Protein AF-A0A7S4E991-F1 (afdb_monomer)

Foldseek 3Di:
DEDEVCNQPPPDDAQAEGEQADPYAYEHDEAEDDEHAEYEYCHHYEYDAPYAYDYEYFEYEFQEEYEAADLVGARAHHHHYHNDFDPQDFPADPVRDGQDTSYYDYDNYDYYHGHDDPPDPPNPD

Mean predicted aligned error: 6.7 Å

pLDDT: mean 83.48, std 12.79, range [48.12, 97.69]

Solvent-accessible surface area (backbone atoms only — not comparable to full-atom values): 6959 Å² total; per-residue (Å²): 90,86,42,48,50,62,80,72,52,67,89,60,62,88,55,37,72,43,69,43,51,69,77,32,38,34,42,41,70,54,70,38,81,49,68,35,44,25,37,38,28,45,10,34,41,35,46,40,62,81,21,46,35,40,43,37,22,20,31,37,41,28,42,20,34,44,35,31,37,36,98,94,51,49,23,77,48,53,77,45,77,44,64,37,88,50,90,85,59,55,57,54,51,97,87,65,52,70,70,46,69,47,26,83,46,74,57,92,37,48,78,41,82,28,63,73,68,89,91,51,89,76,67,83,127

Secondary structure (DSSP, 8-state):
-EEEHHHHHTTPPTT-EEEE-TT-EEEE-S-EEEE-SEEEESSEEEEPTTS-EEEEESEEEESSEEEE--SSS-B-S-EEEEE---SS---B-TT--B--SSEEEESS-EEEE-B--TT-TTS--

Sequence (125 aa):
PLVSWEDFTAPLPPGAEVEIPCGTRVEVRTDLKAKIGGLRVRGELAFMDGADVELETPHIYVCGLFAAGTVKKPYESSLVITLSAGDDAAALDEDGIDYGTEAFAVFGGLIFLRGTACSDPRVYT

Structure (mmCIF, N/CA/C/O backbone):
data_AF-A0A7S4E991-F1
#
_entry.id   AF-A0A7S4E991-F1
#
loop_
_atom_site.group_PDB
_atom_site.id
_atom_site.type_symbol
_atom_site.label_atom_id
_atom_site.label_alt_id
_atom_site.label_comp_id
_atom_site.label_asym_id
_atom_site.label_entity_id
_atom_site.label_seq_id
_atom_site.pdbx_PDB_ins_code
_atom_site.Cartn_x
_atom_site.Cartn_y
_atom_site.Cartn_z
_atom_site.occupancy
_atom_site.B_iso_or_equiv
_atom_site.auth_seq_id
_atom_site.auth_comp_id
_atom_site.auth_asym_id
_atom_site.auth_atom_id
_atom_site.pdbx_PDB_model_num
ATOM 1 N N . PRO A 1 1 ? 12.735 -0.585 12.992 1.00 54.06 1 PRO A N 1
ATOM 2 C CA . PRO A 1 1 ? 12.278 0.685 13.615 1.00 54.06 1 PRO A CA 1
ATOM 3 C C . PRO A 1 1 ? 10.858 0.979 13.129 1.00 54.06 1 PRO A C 1
ATOM 5 O O . PRO A 1 1 ? 10.562 0.627 11.990 1.00 54.06 1 PRO A O 1
ATOM 8 N N . LEU A 1 2 ? 9.992 1.539 13.979 1.00 59.06 2 LEU A N 1
ATOM 9 C CA . LEU A 1 2 ? 8.653 1.956 13.559 1.00 59.06 2 LEU A CA 1
ATOM 10 C C . LEU A 1 2 ? 8.757 3.338 12.912 1.00 59.06 2 LEU A C 1
ATOM 12 O O . LEU A 1 2 ? 9.295 4.250 13.537 1.00 59.06 2 LEU A O 1
ATOM 16 N N . VAL A 1 3 ? 8.285 3.467 11.676 1.00 73.81 3 VAL A N 1
ATOM 17 C CA . VAL A 1 3 ? 8.380 4.695 10.875 1.00 73.81 3 VAL A CA 1
ATOM 18 C C . VAL A 1 3 ? 6.986 5.012 10.330 1.00 73.81 3 VAL A C 1
ATOM 20 O O . VAL A 1 3 ? 6.255 4.086 9.973 1.00 73.81 3 VAL A O 1
ATOM 23 N N . SER A 1 4 ? 6.564 6.279 10.318 1.00 76.75 4 SER A N 1
ATOM 24 C CA . SER A 1 4 ? 5.285 6.620 9.682 1.00 76.75 4 SER A CA 1
ATOM 25 C C . SER A 1 4 ? 5.429 6.599 8.161 1.00 76.75 4 SER A C 1
ATOM 27 O O . SER A 1 4 ? 6.529 6.719 7.624 1.00 76.75 4 SER A O 1
ATOM 29 N N . TRP A 1 5 ? 4.314 6.452 7.451 1.00 76.69 5 TRP A N 1
ATOM 30 C CA . TRP A 1 5 ? 4.317 6.562 5.993 1.00 76.69 5 TRP A CA 1
ATOM 31 C C . TRP A 1 5 ? 4.883 7.908 5.512 1.00 76.69 5 TRP A C 1
ATOM 33 O O . TRP A 1 5 ? 5.682 7.940 4.584 1.00 76.69 5 TRP A O 1
ATOM 43 N N . GLU A 1 6 ? 4.544 9.010 6.181 1.00 77.81 6 GLU A N 1
ATOM 44 C CA . GLU A 1 6 ? 4.984 10.360 5.804 1.00 77.81 6 GLU A CA 1
ATOM 45 C C . GLU A 1 6 ? 6.496 10.552 5.966 1.00 77.81 6 GLU A C 1
ATOM 47 O O . GLU A 1 6 ? 7.136 11.128 5.085 1.00 77.81 6 GLU A O 1
ATOM 52 N N . ASP A 1 7 ? 7.082 9.988 7.028 1.00 73.50 7 ASP A N 1
ATOM 53 C CA . ASP A 1 7 ? 8.541 9.948 7.224 1.00 73.50 7 ASP A CA 1
ATOM 54 C C . ASP A 1 7 ? 9.248 9.168 6.104 1.00 73.50 7 ASP A C 1
ATOM 56 O O . ASP A 1 7 ? 10.446 9.336 5.872 1.00 73.50 7 ASP A O 1
ATOM 60 N N . PHE A 1 8 ? 8.504 8.287 5.433 1.00 69.62 8 PHE A N 1
ATOM 61 C CA . PHE A 1 8 ? 8.994 7.412 4.384 1.00 69.62 8 PHE A CA 1
ATOM 62 C C . PHE A 1 8 ? 8.786 7.981 2.971 1.00 69.62 8 PHE A C 1
ATOM 64 O O . PHE A 1 8 ? 9.534 7.641 2.055 1.00 69.62 8 PHE A O 1
ATOM 71 N N . THR A 1 9 ? 7.798 8.862 2.781 1.00 67.50 9 THR A N 1
ATOM 72 C CA . THR A 1 9 ? 7.398 9.355 1.453 1.00 67.50 9 THR A CA 1
ATOM 73 C C . THR A 1 9 ? 7.590 10.853 1.223 1.00 67.50 9 THR A C 1
ATOM 75 O O . THR A 1 9 ? 7.288 11.334 0.129 1.00 67.50 9 THR A 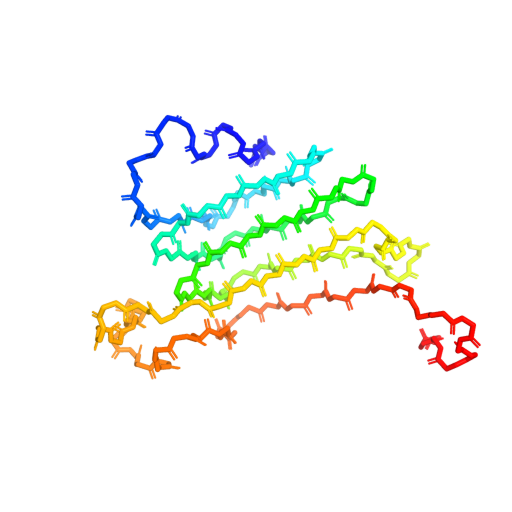O 1
ATOM 78 N N . ALA A 1 10 ? 8.069 11.621 2.205 1.00 69.75 10 ALA A N 1
ATOM 79 C CA . ALA A 1 10 ? 8.186 13.073 2.080 1.00 69.75 10 ALA A CA 1
ATOM 80 C C . ALA A 1 10 ? 9.646 13.580 2.003 1.00 69.75 10 ALA A C 1
ATOM 82 O O . ALA A 1 10 ? 10.437 13.294 2.902 1.00 69.75 10 ALA A O 1
ATOM 83 N N . PRO A 1 11 ? 10.000 14.422 1.007 1.00 66.69 11 PRO A N 1
ATOM 84 C CA . PRO A 1 11 ? 9.303 14.675 -0.253 1.00 66.69 11 PRO A CA 1
ATOM 85 C C . PRO A 1 11 ? 9.810 13.721 -1.343 1.00 66.69 11 PRO A C 1
ATOM 87 O O . PRO A 1 11 ? 10.942 13.847 -1.812 1.00 66.69 11 PRO A O 1
ATOM 90 N N . LEU A 1 12 ? 8.967 12.789 -1.786 1.00 65.75 12 LE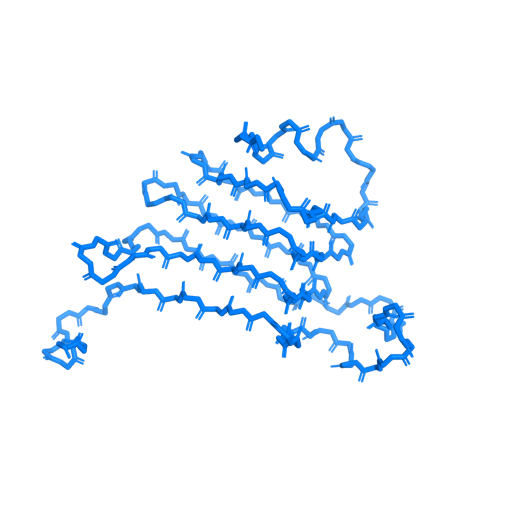U A N 1
ATOM 91 C CA . LEU A 1 12 ? 9.229 12.030 -3.003 1.00 65.75 12 LEU A CA 1
ATOM 92 C C . LEU A 1 12 ? 8.737 12.801 -4.240 1.00 65.75 12 LEU A C 1
ATOM 94 O O . LEU A 1 12 ? 7.689 13.452 -4.188 1.00 65.75 12 LEU A O 1
ATOM 98 N N . PRO A 1 13 ? 9.475 12.757 -5.363 1.00 72.31 13 PRO A N 1
ATOM 99 C CA . PRO A 1 13 ? 9.002 13.326 -6.617 1.00 72.31 13 PRO A CA 1
ATOM 100 C C . PRO A 1 13 ? 7.752 12.582 -7.128 1.00 72.31 13 PRO A C 1
ATOM 102 O O . PRO A 1 13 ? 7.544 11.413 -6.792 1.00 72.31 13 PRO A O 1
ATOM 105 N N . PRO A 1 14 ? 6.917 13.224 -7.966 1.00 69.62 14 PRO A N 1
ATOM 106 C CA . PRO A 1 14 ? 5.805 12.545 -8.625 1.00 69.62 14 PRO A CA 1
ATOM 107 C C . PRO A 1 14 ? 6.283 11.295 -9.372 1.00 69.62 14 PRO A C 1
ATOM 109 O O . PRO A 1 14 ? 7.272 11.356 -10.100 1.00 69.62 14 PRO A O 1
ATOM 112 N N . GLY A 1 15 ? 5.582 10.174 -9.193 1.00 71.56 15 GLY A N 1
ATOM 113 C CA . GLY A 1 15 ? 5.950 8.908 -9.832 1.00 71.56 15 GLY A CA 1
ATOM 114 C C . GLY A 1 15 ? 7.178 8.224 -9.224 1.00 71.56 15 GLY A C 1
ATOM 115 O O . GLY A 1 15 ? 7.739 7.336 -9.853 1.00 71.56 15 GLY A O 1
ATOM 116 N N . ALA A 1 16 ? 7.617 8.613 -8.024 1.00 80.94 16 ALA A N 1
ATOM 117 C CA . ALA A 1 16 ? 8.687 7.900 -7.336 1.00 80.94 16 ALA A CA 1
ATOM 118 C C . ALA A 1 16 ? 8.287 6.463 -6.981 1.00 80.94 16 ALA A C 1
ATOM 120 O O . ALA A 1 16 ? 7.171 6.212 -6.520 1.00 80.94 16 ALA A O 1
ATOM 121 N N . GLU A 1 17 ? 9.243 5.553 -7.130 1.00 85.38 17 GLU A N 1
ATOM 122 C CA . GLU A 1 17 ? 9.213 4.227 -6.521 1.00 85.38 17 GLU A CA 1
ATOM 123 C C . GLU A 1 17 ? 9.350 4.350 -5.001 1.00 85.38 17 GLU A C 1
ATOM 125 O O . GLU A 1 17 ? 10.265 5.012 -4.500 1.00 85.38 17 GLU A O 1
ATOM 130 N N . VAL A 1 18 ? 8.460 3.696 -4.261 1.00 89.12 18 VAL A N 1
ATOM 131 C CA . VAL A 1 18 ? 8.527 3.594 -2.801 1.00 89.12 18 VAL A CA 1
ATOM 132 C C . VAL A 1 18 ? 8.964 2.184 -2.443 1.00 89.12 18 VAL A C 1
ATOM 134 O O . VAL A 1 18 ? 8.295 1.224 -2.806 1.00 89.12 18 VAL A O 1
ATOM 137 N N . GLU A 1 19 ? 10.051 2.025 -1.691 1.00 90.69 19 GLU A N 1
ATOM 138 C CA . GLU A 1 19 ? 10.471 0.713 -1.187 1.00 90.69 19 GLU A CA 1
ATOM 139 C C . GLU A 1 19 ? 10.495 0.695 0.333 1.00 90.69 19 GLU A C 1
ATOM 141 O O . GLU A 1 19 ? 11.335 1.354 0.912 1.00 90.69 19 GLU A O 1
ATOM 146 N N . ILE A 1 20 ? 9.689 -0.131 0.992 1.00 93.19 20 ILE A N 1
ATOM 147 C CA . ILE A 1 20 ? 9.805 -0.388 2.430 1.00 93.19 20 ILE A CA 1
ATOM 148 C C . ILE A 1 20 ? 10.883 -1.461 2.645 1.00 93.19 20 ILE A C 1
ATOM 150 O O . ILE A 1 20 ? 10.644 -2.621 2.289 1.00 93.19 20 ILE A O 1
ATOM 154 N N . PRO A 1 21 ? 12.049 -1.132 3.232 1.00 92.94 21 PRO A N 1
ATOM 155 C CA . PRO A 1 21 ? 13.180 -2.051 3.301 1.00 92.94 21 PRO A CA 1
ATOM 156 C C . PRO A 1 21 ? 13.006 -3.113 4.394 1.00 92.94 21 PRO A C 1
ATOM 158 O O . PRO A 1 21 ? 12.261 -2.931 5.362 1.00 92.94 21 PRO A O 1
ATOM 161 N N . CYS A 1 22 ? 13.755 -4.213 4.281 1.00 93.31 22 CYS A N 1
ATOM 162 C CA . CYS A 1 22 ? 13.804 -5.266 5.299 1.00 93.31 22 CYS A CA 1
ATOM 163 C C . CYS A 1 22 ? 14.129 -4.703 6.696 1.00 93.31 22 CYS A C 1
ATOM 165 O O . CYS A 1 22 ? 14.985 -3.833 6.850 1.00 93.31 22 CYS A O 1
ATOM 167 N N . GLY A 1 23 ? 13.469 -5.226 7.735 1.00 93.62 23 GLY A N 1
ATOM 168 C CA . GLY A 1 23 ? 13.666 -4.789 9.128 1.00 93.62 23 GLY A CA 1
ATOM 169 C C . GLY A 1 23 ? 12.972 -3.468 9.499 1.00 93.62 23 GLY A C 1
ATOM 170 O O . GLY A 1 23 ? 13.043 -3.035 10.658 1.00 93.62 23 GLY A O 1
ATOM 171 N N . THR A 1 24 ? 12.272 -2.842 8.550 1.00 93.88 24 THR A N 1
ATOM 172 C CA . THR A 1 24 ? 11.460 -1.643 8.775 1.00 93.88 24 THR A CA 1
ATOM 173 C C . THR A 1 24 ? 9.981 -1.991 8.762 1.00 93.88 24 THR A C 1
ATOM 175 O O . THR A 1 24 ? 9.515 -2.749 7.913 1.00 93.88 24 THR A O 1
ATOM 178 N N . ARG A 1 25 ? 9.245 -1.412 9.713 1.00 94.31 25 ARG A N 1
ATOM 179 C CA . ARG A 1 25 ? 7.790 -1.493 9.786 1.00 94.31 25 ARG A CA 1
ATOM 180 C C . ARG A 1 25 ? 7.219 -0.097 9.605 1.00 94.31 25 ARG A C 1
ATOM 182 O O . ARG A 1 25 ? 7.524 0.793 10.401 1.00 94.31 25 ARG A O 1
ATOM 189 N N . VAL A 1 26 ? 6.398 0.056 8.576 1.00 93.44 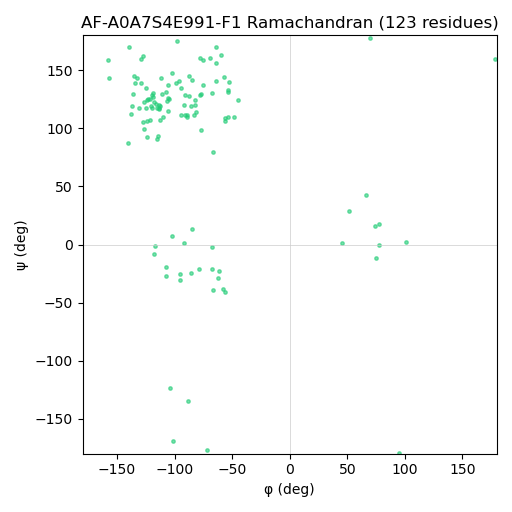26 VAL A N 1
ATOM 190 C CA . VAL A 1 26 ? 5.673 1.280 8.256 1.00 93.44 26 VAL A CA 1
ATOM 191 C C . VAL A 1 26 ? 4.203 1.086 8.579 1.00 93.44 26 VAL A C 1
ATOM 193 O O . VAL A 1 26 ? 3.593 0.088 8.191 1.00 93.44 26 VAL A O 1
ATOM 196 N N . GLU A 1 27 ? 3.636 2.049 9.297 1.00 92.50 27 GLU A N 1
ATOM 197 C CA . GLU A 1 27 ? 2.214 2.059 9.622 1.00 92.50 27 GLU A CA 1
ATOM 198 C C . GLU A 1 27 ? 1.539 3.297 9.039 1.00 92.50 27 GLU A C 1
ATOM 200 O O . GLU A 1 27 ? 1.955 4.429 9.296 1.00 92.50 27 GLU A O 1
ATOM 205 N N . VAL A 1 28 ? 0.467 3.071 8.281 1.00 92.44 28 VAL A N 1
ATOM 206 C CA . VAL A 1 28 ? -0.434 4.125 7.809 1.00 92.44 28 VAL A CA 1
ATOM 207 C C . VAL A 1 28 ? -1.511 4.294 8.872 1.00 92.44 28 VAL A C 1
ATOM 209 O O . VAL A 1 28 ? -2.291 3.376 9.112 1.00 92.44 28 VAL A O 1
ATOM 212 N N . ARG A 1 29 ? -1.482 5.425 9.582 1.00 90.62 29 ARG A N 1
ATOM 213 C CA . ARG A 1 29 ? -2.324 5.706 10.764 1.00 90.62 29 ARG A CA 1
ATOM 214 C C . ARG A 1 29 ? -3.272 6.888 10.578 1.00 90.62 29 ARG A C 1
ATOM 216 O O . ARG A 1 29 ? -4.091 7.141 11.455 1.00 90.62 29 ARG A O 1
ATOM 223 N N . THR A 1 30 ? -3.115 7.615 9.485 1.00 90.19 30 THR A N 1
ATOM 224 C CA . THR A 1 30 ? -3.856 8.820 9.116 1.00 90.19 30 THR A CA 1
ATOM 225 C C . THR A 1 30 ? -4.382 8.652 7.702 1.00 90.19 30 THR A C 1
ATOM 227 O O . THR A 1 30 ? -3.874 7.811 6.953 1.00 90.19 30 THR A O 1
ATOM 230 N N . ASP A 1 31 ? -5.401 9.437 7.355 1.00 91.25 31 ASP A N 1
ATOM 231 C CA . ASP A 1 31 ? -5.958 9.435 6.008 1.00 91.25 31 ASP A CA 1
ATOM 232 C C . ASP A 1 31 ? -4.850 9.668 4.980 1.00 91.25 31 ASP A C 1
ATOM 234 O O . ASP A 1 31 ? -4.034 10.586 5.108 1.00 91.25 31 ASP A O 1
ATOM 238 N N . LEU A 1 32 ? -4.819 8.822 3.956 1.00 90.25 32 LEU A N 1
ATOM 239 C CA . LEU A 1 32 ? -3.767 8.819 2.954 1.00 90.25 32 LEU A CA 1
ATOM 240 C C . LEU A 1 32 ? -4.392 8.908 1.572 1.00 90.25 32 LEU A C 1
ATOM 242 O O . LEU A 1 32 ? -5.147 8.031 1.174 1.00 90.25 32 LEU A O 1
ATOM 246 N N . LYS A 1 33 ? -4.002 9.924 0.805 1.00 91.25 33 LYS A N 1
ATOM 247 C CA . LYS A 1 33 ? -4.255 9.989 -0.633 1.00 91.25 33 LYS A CA 1
ATOM 248 C C . LYS A 1 33 ? -2.933 10.164 -1.358 1.00 91.25 33 LYS A C 1
ATOM 250 O O . LYS A 1 33 ? -2.339 11.240 -1.304 1.00 91.25 33 LYS A O 1
ATOM 255 N N . ALA A 1 34 ? -2.458 9.108 -2.008 1.00 88.44 34 ALA A N 1
ATOM 256 C CA . ALA A 1 34 ? -1.140 9.091 -2.628 1.00 88.44 34 ALA A CA 1
ATOM 257 C C . ALA A 1 34 ? -1.170 8.495 -4.034 1.00 88.44 34 ALA A C 1
ATOM 259 O O . ALA A 1 34 ? -1.891 7.537 -4.306 1.00 88.44 34 ALA A O 1
ATOM 260 N N . LYS A 1 35 ? -0.327 9.055 -4.907 1.00 88.88 35 LYS A N 1
ATOM 261 C CA . LYS A 1 35 ? -0.010 8.511 -6.226 1.00 88.88 35 LYS A CA 1
ATOM 262 C C . LYS A 1 35 ? 1.501 8.342 -6.350 1.00 88.88 35 LYS A C 1
ATOM 264 O O . LYS A 1 35 ? 2.229 9.332 -6.271 1.00 88.88 35 LYS A O 1
ATOM 269 N N . ILE A 1 36 ? 1.955 7.107 -6.530 1.00 88.50 36 ILE A N 1
ATOM 270 C CA . ILE A 1 36 ? 3.378 6.730 -6.591 1.00 88.50 36 ILE A CA 1
ATOM 271 C C . ILE A 1 36 ? 3.663 5.914 -7.859 1.00 88.50 36 ILE A C 1
ATOM 273 O O . ILE A 1 36 ? 2.732 5.445 -8.507 1.00 88.50 36 ILE A O 1
ATOM 277 N N . GLY A 1 37 ? 4.933 5.811 -8.258 1.00 86.31 37 GLY A N 1
ATOM 278 C CA . GLY A 1 37 ? 5.347 5.091 -9.477 1.00 86.31 37 GLY A CA 1
ATOM 279 C C . GLY A 1 37 ? 5.402 3.572 -9.315 1.00 86.31 37 GLY A C 1
ATOM 280 O O . GLY A 1 37 ? 5.262 2.842 -10.293 1.00 86.31 37 GLY A O 1
ATOM 281 N N . GLY A 1 38 ? 5.515 3.119 -8.071 1.00 88.12 38 GLY A N 1
ATOM 282 C CA . GLY A 1 38 ? 5.550 1.717 -7.694 1.00 88.12 38 GLY A CA 1
ATOM 283 C C . GLY A 1 38 ? 5.719 1.573 -6.189 1.00 88.12 38 GLY A C 1
ATOM 284 O O . GLY A 1 38 ? 6.141 2.511 -5.502 1.00 88.12 38 GLY A O 1
ATOM 285 N N . LEU A 1 39 ? 5.352 0.408 -5.657 1.00 91.31 39 LEU A N 1
ATOM 286 C CA . LEU A 1 39 ? 5.519 0.084 -4.243 1.00 91.31 39 LEU A CA 1
ATOM 287 C C . LEU A 1 39 ? 6.188 -1.278 -4.071 1.00 91.31 39 LEU A C 1
ATOM 289 O O . LEU A 1 39 ? 5.615 -2.313 -4.390 1.00 91.31 39 LEU A O 1
ATOM 293 N N . ARG A 1 40 ? 7.372 -1.305 -3.472 1.00 91.81 40 ARG A N 1
ATOM 294 C CA . ARG A 1 40 ? 8.043 -2.531 -3.036 1.00 91.81 40 ARG A CA 1
ATOM 295 C C . ARG A 1 40 ? 7.944 -2.653 -1.525 1.00 91.81 40 ARG A C 1
ATOM 297 O O . ARG A 1 40 ? 8.353 -1.764 -0.790 1.00 91.81 40 ARG A O 1
ATOM 304 N N . VAL A 1 41 ? 7.430 -3.770 -1.035 1.00 94.56 41 VAL A N 1
ATOM 305 C CA . VAL A 1 41 ? 7.296 -4.057 0.394 1.00 94.56 41 VAL A CA 1
ATOM 306 C C . VAL A 1 41 ? 8.204 -5.229 0.731 1.00 94.56 41 VAL A C 1
ATOM 308 O O . VAL A 1 41 ? 7.808 -6.382 0.581 1.00 94.56 41 VAL A O 1
ATOM 311 N N . ARG A 1 42 ? 9.436 -4.941 1.164 1.00 93.38 42 ARG A N 1
ATOM 312 C CA . ARG A 1 42 ? 10.404 -5.939 1.660 1.00 93.38 42 ARG A CA 1
ATOM 313 C C . ARG A 1 42 ? 10.367 -6.072 3.188 1.00 93.38 42 ARG A C 1
ATOM 315 O O . ARG A 1 42 ? 10.650 -7.135 3.729 1.00 93.38 42 ARG A O 1
ATOM 322 N N . GLY A 1 43 ? 10.034 -4.985 3.882 1.00 95.31 43 GLY A N 1
ATOM 323 C CA . GLY A 1 43 ? 9.744 -4.958 5.316 1.00 95.31 43 GLY A CA 1
ATOM 324 C C . GLY A 1 43 ? 8.271 -5.237 5.612 1.00 95.31 43 GLY A C 1
ATOM 325 O O . GLY A 1 43 ? 7.668 -6.138 5.038 1.00 95.31 43 GLY A O 1
ATOM 326 N N . GLU A 1 44 ? 7.672 -4.451 6.500 1.00 96.50 44 GLU A N 1
ATOM 327 C CA . GLU A 1 44 ? 6.251 -4.556 6.841 1.00 96.50 44 GLU A CA 1
ATOM 328 C C . GLU A 1 44 ? 5.524 -3.248 6.517 1.00 96.50 44 GLU A C 1
ATOM 330 O O . GLU A 1 44 ? 5.938 -2.184 6.973 1.00 96.50 44 GLU A O 1
ATOM 335 N N . LEU A 1 45 ? 4.418 -3.334 5.781 1.00 96.31 45 LEU A N 1
ATOM 336 C CA . LEU A 1 45 ? 3.449 -2.260 5.590 1.00 96.31 45 LEU A CA 1
ATOM 337 C C . LEU A 1 45 ? 2.131 -2.663 6.239 1.00 96.31 45 LEU A C 1
ATOM 339 O O . LEU A 1 45 ? 1.530 -3.665 5.847 1.00 96.31 45 LEU A O 1
ATOM 343 N N . ALA A 1 46 ? 1.675 -1.880 7.211 1.00 95.19 46 ALA A N 1
ATOM 344 C CA . ALA A 1 46 ? 0.393 -2.102 7.860 1.00 95.19 46 ALA A CA 1
ATOM 345 C C . ALA A 1 46 ? -0.505 -0.863 7.771 1.00 95.19 46 ALA A C 1
ATOM 347 O O . ALA A 1 46 ? -0.147 0.220 8.234 1.00 95.19 46 ALA A O 1
ATOM 348 N N . PHE A 1 47 ? -1.701 -1.045 7.221 1.00 94.62 47 PHE A N 1
ATOM 349 C CA . PHE A 1 47 ? -2.773 -0.058 7.260 1.00 94.62 47 PHE A CA 1
ATOM 350 C C . PHE A 1 47 ? -3.546 -0.231 8.565 1.00 94.62 47 PHE A C 1
ATOM 352 O O . PHE A 1 47 ? -4.092 -1.304 8.855 1.00 94.62 47 PHE A O 1
ATOM 359 N N . MET A 1 48 ? -3.550 0.821 9.379 1.00 91.75 48 MET A N 1
ATOM 360 C CA . MET A 1 48 ? -4.226 0.840 10.665 1.00 91.75 48 MET A CA 1
ATOM 361 C C . MET A 1 48 ? -5.650 1.347 10.478 1.00 91.75 48 MET A C 1
ATOM 363 O O . MET A 1 48 ? -5.875 2.400 9.896 1.00 91.75 48 MET A O 1
ATOM 367 N N . ASP A 1 49 ? -6.600 0.578 10.994 1.00 91.44 49 ASP A N 1
ATOM 368 C CA . ASP A 1 49 ? -8.0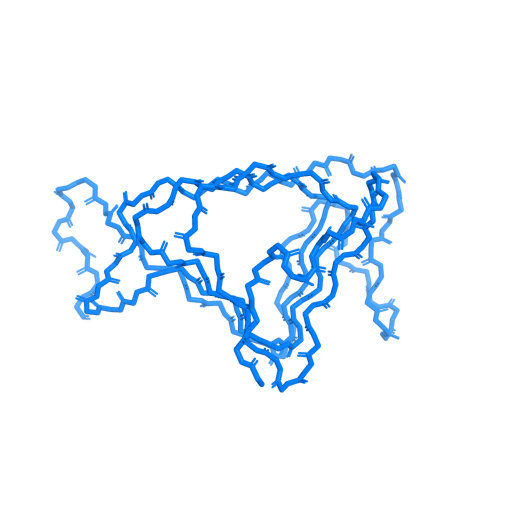15 0.930 10.977 1.00 91.44 49 ASP A CA 1
ATOM 369 C C . ASP A 1 49 ? -8.284 2.285 11.664 1.00 91.44 49 ASP A C 1
ATOM 371 O O . ASP A 1 49 ? -7.636 2.608 12.670 1.00 91.44 49 ASP A O 1
ATOM 375 N N . GLY A 1 50 ? -9.249 3.046 11.139 1.00 90.19 50 GLY A N 1
ATOM 376 C CA . GLY A 1 50 ? -9.545 4.428 11.531 1.00 90.19 50 GLY A CA 1
ATOM 377 C C . GLY A 1 50 ? -9.003 5.499 10.576 1.00 90.19 50 GLY A C 1
ATOM 378 O O . GLY A 1 50 ? -9.178 6.680 10.865 1.00 90.19 50 GLY A O 1
ATOM 379 N N . ALA A 1 51 ? -8.366 5.098 9.474 1.00 87.44 51 ALA A N 1
ATOM 380 C CA . ALA A 1 51 ? -7.875 5.976 8.416 1.00 87.44 51 ALA A CA 1
ATOM 381 C C . ALA A 1 51 ? -8.441 5.552 7.056 1.00 87.44 51 ALA A C 1
ATOM 383 O O . ALA A 1 51 ? -8.415 4.367 6.716 1.00 87.44 51 ALA A O 1
ATOM 384 N N . ASP A 1 52 ? -8.910 6.508 6.262 1.00 92.81 52 ASP A N 1
ATOM 385 C CA . ASP A 1 52 ? -9.312 6.245 4.882 1.00 92.81 52 ASP A CA 1
ATOM 386 C C . ASP A 1 52 ? -8.107 6.377 3.945 1.00 92.81 52 ASP A C 1
ATOM 388 O O . ASP A 1 52 ? -7.373 7.367 3.957 1.00 92.81 52 ASP A O 1
ATOM 392 N N . VAL A 1 53 ? -7.883 5.348 3.131 1.00 94.81 53 VAL A N 1
ATOM 393 C CA . VAL A 1 53 ? -6.690 5.226 2.295 1.00 94.81 53 VAL A CA 1
ATOM 394 C C . VAL A 1 53 ? -7.077 5.070 0.832 1.00 94.81 53 VAL A C 1
ATOM 396 O O . VAL A 1 53 ? -7.788 4.141 0.456 1.00 94.81 53 VAL A O 1
ATOM 399 N N . GLU A 1 54 ? -6.534 5.949 0.000 1.00 95.38 54 GLU A N 1
ATOM 400 C CA . GLU A 1 54 ? -6.556 5.902 -1.456 1.00 95.38 54 GLU A CA 1
ATOM 401 C C . GLU A 1 54 ? -5.109 5.887 -1.970 1.00 95.38 54 GLU A C 1
ATOM 403 O O . GLU A 1 54 ? -4.402 6.900 -1.932 1.00 95.38 54 GLU A O 1
ATOM 408 N N . LEU A 1 55 ? -4.659 4.731 -2.457 1.00 92.94 55 LEU A N 1
ATOM 409 C CA . LEU A 1 55 ? -3.331 4.551 -3.036 1.00 92.94 55 LEU A CA 1
ATOM 410 C C . LEU A 1 55 ? -3.449 4.212 -4.522 1.00 92.94 55 LEU A C 1
ATOM 412 O O . LEU A 1 55 ? -3.979 3.165 -4.883 1.00 92.94 55 LEU A O 1
ATOM 416 N N . GLU A 1 56 ? -2.914 5.074 -5.380 1.00 92.50 56 GLU A N 1
ATOM 417 C CA . GLU A 1 56 ? -2.783 4.823 -6.814 1.00 92.50 56 GLU A CA 1
ATOM 418 C C . GLU A 1 56 ? -1.322 4.516 -7.159 1.00 92.50 56 GLU A C 1
ATOM 420 O O . GLU A 1 56 ? -0.416 5.288 -6.834 1.00 92.50 56 GLU A O 1
ATOM 425 N N . THR A 1 57 ? -1.080 3.385 -7.814 1.00 90.50 57 THR A N 1
ATOM 426 C CA . THR A 1 57 ? 0.269 2.959 -8.200 1.00 90.50 57 THR A CA 1
ATOM 427 C C . THR A 1 57 ? 0.213 1.987 -9.374 1.00 90.50 57 THR A C 1
ATOM 429 O O . THR A 1 57 ? -0.682 1.150 -9.402 1.00 90.50 57 THR A O 1
ATOM 432 N N . PRO A 1 58 ? 1.159 2.020 -10.321 1.00 89.25 58 PRO A N 1
ATOM 433 C CA . PRO A 1 58 ? 1.234 1.027 -11.385 1.00 89.25 58 PRO A CA 1
ATOM 434 C C . PRO A 1 58 ? 1.469 -0.404 -10.915 1.00 89.25 58 PRO A C 1
ATOM 436 O O . PRO A 1 58 ? 1.073 -1.347 -11.591 1.00 89.25 58 PRO A O 1
ATOM 439 N N . HIS A 1 59 ? 2.139 -0.591 -9.782 1.00 89.44 59 HIS A N 1
ATOM 440 C CA . HIS A 1 59 ? 2.401 -1.925 -9.259 1.00 89.44 59 HIS A CA 1
ATOM 441 C C . HIS A 1 59 ? 2.674 -1.919 -7.755 1.00 89.44 59 HIS A C 1
ATOM 443 O O . HIS A 1 59 ? 3.071 -0.902 -7.173 1.00 89.44 59 HIS A O 1
ATOM 449 N N . ILE A 1 60 ? 2.480 -3.083 -7.132 1.00 92.62 60 ILE A N 1
ATOM 450 C CA . ILE A 1 60 ? 2.942 -3.379 -5.778 1.00 92.62 60 ILE A CA 1
ATOM 451 C C . ILE A 1 60 ? 3.560 -4.775 -5.746 1.00 92.62 60 IL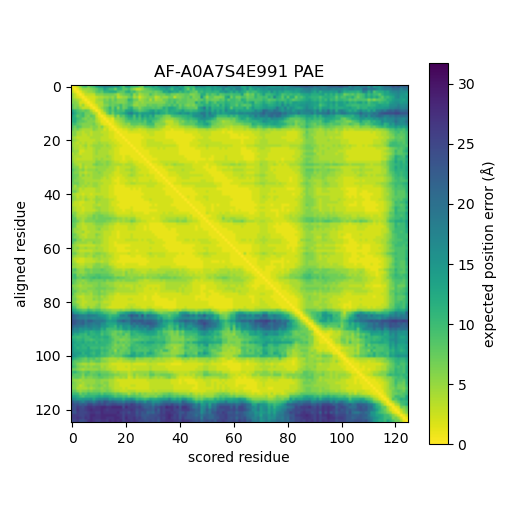E A C 1
ATOM 453 O O . ILE A 1 60 ? 2.927 -5.756 -6.143 1.00 92.62 60 ILE A O 1
ATOM 457 N N . TYR A 1 61 ? 4.764 -4.863 -5.190 1.00 91.69 61 TYR A N 1
ATOM 458 C CA . TYR A 1 61 ? 5.492 -6.108 -4.990 1.00 91.69 61 TYR A CA 1
ATOM 459 C C . TYR A 1 61 ? 5.751 -6.374 -3.525 1.00 91.69 61 TYR A C 1
ATOM 461 O O . TYR A 1 61 ? 6.371 -5.571 -2.831 1.00 91.69 61 TYR A O 1
ATOM 469 N N . VAL A 1 62 ? 5.284 -7.525 -3.054 1.00 94.38 62 VAL A N 1
ATOM 470 C CA . VAL A 1 62 ? 5.348 -7.910 -1.648 1.00 94.38 62 VAL A CA 1
ATOM 471 C C . VAL A 1 62 ? 6.294 -9.095 -1.480 1.00 94.38 62 VAL A C 1
ATOM 473 O O . VAL A 1 62 ? 5.963 -10.229 -1.824 1.00 94.38 62 VAL A O 1
ATOM 476 N N . CYS A 1 63 ? 7.459 -8.814 -0.903 1.00 93.44 63 CYS A N 1
ATOM 477 C CA . CYS A 1 63 ? 8.446 -9.799 -0.450 1.00 93.44 63 CYS A CA 1
ATOM 478 C C . CYS A 1 63 ? 8.488 -9.908 1.089 1.00 93.44 63 CYS A C 1
ATOM 480 O O . CYS A 1 63 ? 8.910 -10.918 1.643 1.00 93.44 63 CYS A O 1
ATOM 482 N N . GLY A 1 64 ? 7.976 -8.896 1.792 1.00 96.00 64 GLY A N 1
ATOM 483 C CA . GLY A 1 64 ? 7.774 -8.886 3.237 1.00 96.00 64 GLY A CA 1
ATOM 484 C C . GLY A 1 64 ? 6.306 -9.082 3.618 1.00 96.00 64 GLY A C 1
ATOM 485 O O . GLY A 1 64 ? 5.689 -10.072 3.238 1.00 96.00 64 GLY A O 1
ATOM 486 N N . LEU A 1 65 ? 5.733 -8.147 4.377 1.00 97.00 65 LEU A N 1
ATOM 487 C CA . LEU A 1 65 ? 4.354 -8.208 4.868 1.00 97.00 65 LEU A CA 1
ATOM 488 C C . LEU A 1 65 ? 3.538 -7.005 4.392 1.00 97.00 65 LEU A C 1
ATOM 490 O O . LEU A 1 65 ? 3.884 -5.870 4.701 1.00 97.00 65 LEU A O 1
ATOM 494 N N . PHE A 1 66 ? 2.408 -7.261 3.738 1.00 97.69 66 PHE A N 1
ATOM 495 C CA . PHE A 1 66 ? 1.385 -6.258 3.438 1.00 97.69 66 PHE A CA 1
ATOM 496 C C . PHE A 1 66 ? 0.111 -6.589 4.220 1.00 97.69 66 PHE A C 1
ATOM 498 O O . PHE A 1 66 ? -0.483 -7.652 4.021 1.00 97.69 66 PHE A O 1
ATOM 505 N N . ALA A 1 67 ? -0.314 -5.712 5.128 1.00 97.00 67 ALA A N 1
ATOM 506 C CA . ALA A 1 67 ? -1.406 -6.007 6.049 1.00 97.00 67 ALA A CA 1
ATOM 507 C C . ALA A 1 67 ? -2.427 -4.870 6.172 1.00 97.00 67 ALA A C 1
ATOM 509 O O . ALA A 1 67 ? -2.064 -3.709 6.316 1.00 97.00 67 ALA A O 1
ATOM 510 N N . ALA A 1 68 ? -3.707 -5.227 6.212 1.00 95.69 68 ALA A N 1
ATOM 511 C CA . ALA A 1 68 ? -4.809 -4.359 6.603 1.00 95.69 68 ALA A CA 1
ATOM 512 C C . ALA A 1 68 ? -5.753 -5.148 7.516 1.00 95.69 68 ALA A C 1
ATOM 514 O O . ALA A 1 68 ? -6.300 -6.186 7.127 1.00 95.69 68 ALA A O 1
ATOM 515 N N . GLY A 1 69 ? -5.920 -4.665 8.747 1.00 89.00 69 GLY A N 1
ATOM 516 C CA . GLY A 1 69 ? -6.706 -5.350 9.771 1.00 89.00 69 GLY A CA 1
ATOM 517 C C . GLY A 1 69 ? -6.068 -6.645 10.293 1.00 89.00 69 GLY A C 1
ATOM 518 O O . GLY A 1 69 ? -4.998 -7.091 9.880 1.00 89.00 69 GLY A O 1
ATOM 519 N N . THR A 1 70 ? -6.739 -7.263 11.259 1.00 86.38 70 THR A N 1
ATOM 520 C CA . THR A 1 70 ? -6.359 -8.536 11.887 1.00 86.38 70 THR A CA 1
ATOM 521 C C . THR A 1 70 ? -7.599 -9.398 12.120 1.00 86.38 70 THR A C 1
ATOM 523 O O . THR A 1 70 ? -8.722 -8.914 12.034 1.00 86.38 70 THR A O 1
ATOM 526 N N . VAL A 1 71 ? -7.415 -10.668 12.494 1.00 83.31 71 VAL A N 1
ATOM 527 C CA . VAL A 1 71 ? -8.535 -11.563 12.855 1.00 83.31 71 VAL A CA 1
ATOM 528 C C . VAL A 1 71 ? -9.368 -11.008 14.020 1.00 83.31 71 VAL A C 1
ATOM 530 O O . VAL A 1 71 ? -10.585 -11.129 14.014 1.00 83.31 71 VAL A O 1
ATOM 533 N N . LYS A 1 72 ? -8.727 -10.390 15.024 1.00 85.75 72 LYS A N 1
ATOM 534 C CA . LYS A 1 72 ? -9.419 -9.858 16.216 1.00 85.75 72 LYS A CA 1
ATOM 535 C C . LYS A 1 72 ? -9.964 -8.444 16.026 1.00 85.75 72 LYS A C 1
ATOM 537 O O . LYS A 1 72 ? -10.864 -8.042 16.753 1.00 85.75 72 LYS A O 1
ATOM 542 N N . LYS A 1 73 ? -9.370 -7.686 15.109 1.00 87.62 73 LYS A N 1
ATOM 543 C CA . LYS A 1 73 ? -9.739 -6.310 14.789 1.00 87.62 73 LYS A CA 1
ATOM 544 C C . LYS A 1 73 ? -9.631 -6.132 13.275 1.00 87.62 73 LYS A C 1
ATOM 546 O O . LYS A 1 73 ? -8.534 -5.806 12.806 1.00 87.62 73 LYS A O 1
ATOM 551 N N . PRO A 1 74 ? -10.696 -6.445 12.522 1.00 89.62 74 PRO A N 1
ATOM 552 C CA . PRO A 1 74 ? -10.739 -6.203 11.087 1.00 89.62 74 PRO A CA 1
ATOM 553 C C . PRO A 1 74 ? -10.566 -4.712 10.759 1.00 89.62 74 PRO A C 1
ATOM 555 O O . PRO A 1 74 ? -10.703 -3.859 11.631 1.00 89.62 74 PRO A O 1
ATOM 558 N N . TYR A 1 75 ? -10.239 -4.420 9.506 1.00 91.31 75 TYR A N 1
ATOM 559 C CA . TYR A 1 75 ? -10.221 -3.076 8.942 1.00 91.31 75 TYR A CA 1
ATOM 560 C C . TYR A 1 75 ? -11.646 -2.691 8.528 1.00 91.31 75 TYR A C 1
ATOM 562 O O . TYR A 1 75 ? -12.260 -3.395 7.723 1.00 91.31 75 TYR A O 1
ATOM 570 N N . GLU A 1 76 ? -12.181 -1.624 9.111 1.00 91.50 76 GLU A N 1
ATOM 571 C CA . GLU 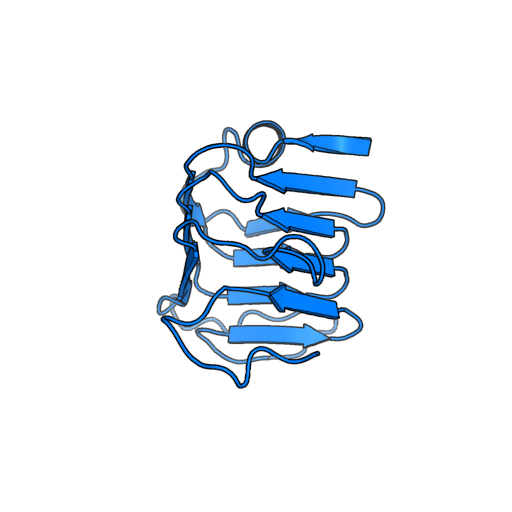A 1 76 ? -13.542 -1.128 8.882 1.00 91.50 76 GLU A CA 1
ATOM 572 C C . GLU A 1 76 ? -13.557 0.165 8.056 1.00 91.50 76 GLU A C 1
ATOM 574 O O . GLU A 1 76 ? -14.529 0.417 7.344 1.00 91.50 76 GLU A O 1
ATOM 579 N N . SER A 1 77 ? -12.482 0.958 8.116 1.00 92.81 77 SER A N 1
ATOM 580 C CA . SER A 1 77 ? -12.272 2.119 7.240 1.00 92.81 77 SER A CA 1
ATOM 581 C C . SER A 1 77 ? -12.132 1.738 5.758 1.00 92.81 77 SER A C 1
ATOM 583 O O . SER A 1 77 ? -11.993 0.567 5.393 1.00 92.81 77 SER A O 1
ATOM 585 N N . SER A 1 78 ? -12.140 2.736 4.872 1.00 93.19 78 SER A N 1
ATOM 586 C CA . SER A 1 78 ? -11.942 2.520 3.439 1.00 93.19 78 SER A CA 1
ATOM 587 C C . SER A 1 78 ? -10.461 2.301 3.110 1.00 93.19 78 SER A C 1
ATOM 589 O O . SER A 1 78 ? -9.608 3.100 3.488 1.00 93.19 78 SER A O 1
ATOM 591 N N . LEU A 1 79 ? -10.141 1.229 2.381 1.00 94.81 79 LEU A N 1
ATOM 592 C CA . LEU A 1 79 ? -8.825 1.004 1.775 1.00 94.81 79 LEU A CA 1
ATOM 593 C C . LEU A 1 79 ? -9.018 0.706 0.291 1.00 94.81 79 LEU A C 1
ATOM 595 O O . LEU A 1 79 ? -9.449 -0.384 -0.089 1.00 94.81 79 LEU A O 1
ATOM 599 N N . VAL A 1 80 ? -8.689 1.686 -0.543 1.00 95.94 80 VAL A N 1
ATOM 600 C CA . VAL A 1 80 ? -8.776 1.608 -1.998 1.00 95.94 80 VAL A CA 1
ATOM 601 C C . VAL A 1 80 ? -7.369 1.632 -2.571 1.00 95.94 80 VAL A C 1
ATOM 603 O O . VAL A 1 80 ? -6.624 2.597 -2.404 1.00 95.94 80 VAL A O 1
ATOM 606 N N . ILE A 1 81 ? -7.019 0.555 -3.267 1.00 95.00 81 ILE A N 1
ATOM 607 C CA . ILE A 1 81 ? -5.770 0.439 -4.012 1.00 95.00 81 ILE A CA 1
ATOM 608 C C . ILE A 1 81 ? -6.139 0.369 -5.486 1.00 95.00 81 ILE A C 1
ATOM 610 O O . ILE A 1 81 ? -6.807 -0.571 -5.917 1.00 95.00 81 ILE A O 1
ATOM 614 N N . THR A 1 82 ? -5.701 1.363 -6.246 1.00 94.44 82 THR A N 1
ATOM 615 C CA . THR A 1 82 ? -5.918 1.437 -7.688 1.00 94.44 82 THR A CA 1
ATOM 616 C C . THR A 1 82 ? -4.610 1.124 -8.391 1.00 94.44 82 THR A C 1
ATOM 618 O O . THR A 1 82 ? -3.648 1.887 -8.284 1.00 94.44 82 THR A O 1
ATOM 621 N N . LEU A 1 83 ? -4.592 0.013 -9.126 1.00 91.94 83 LEU A N 1
ATOM 622 C CA . LEU A 1 83 ? -3.510 -0.293 -10.052 1.00 91.94 83 LEU A CA 1
ATOM 623 C C . LEU A 1 83 ? -3.768 0.480 -11.343 1.00 91.94 83 LEU A C 1
ATOM 625 O O . LEU A 1 83 ? -4.795 0.266 -11.985 1.00 91.94 83 LEU A O 1
ATOM 629 N N . SER A 1 84 ? -2.907 1.443 -11.663 1.00 86.44 84 SER A N 1
ATOM 630 C CA . SER A 1 84 ? -3.057 2.282 -12.855 1.00 86.44 84 SER A CA 1
ATOM 631 C C . SER A 1 84 ? -2.117 1.838 -13.967 1.00 86.44 84 SER A C 1
ATOM 633 O O . SER A 1 84 ? -1.010 1.384 -13.699 1.00 86.44 84 SER A O 1
ATOM 635 N N . ALA A 1 85 ? -2.539 1.996 -15.222 1.00 73.31 85 ALA A N 1
ATOM 636 C CA . ALA A 1 85 ? -1.671 1.761 -16.370 1.00 73.31 85 ALA A CA 1
ATOM 637 C C . ALA A 1 85 ? -0.388 2.584 -16.211 1.00 73.31 85 ALA A C 1
ATOM 639 O O . ALA A 1 85 ? -0.420 3.817 -16.266 1.00 73.31 85 ALA A O 1
ATOM 640 N N . GLY A 1 86 ? 0.730 1.902 -15.964 1.00 64.06 86 GLY A N 1
ATOM 641 C CA . GLY A 1 86 ? 2.049 2.503 -16.106 1.00 64.06 86 GLY A CA 1
ATOM 642 C C . GLY A 1 86 ? 2.341 2.759 -17.584 1.00 64.06 86 GLY A C 1
ATOM 643 O O . GLY A 1 86 ? 1.718 2.148 -18.452 1.00 64.06 86 GLY A O 1
ATOM 644 N N . ASP A 1 87 ? 3.300 3.637 -17.875 1.00 61.50 87 ASP A N 1
ATOM 645 C CA . ASP A 1 87 ? 3.811 3.841 -19.234 1.00 61.50 87 ASP A CA 1
ATOM 646 C C . ASP A 1 87 ? 4.556 2.571 -19.706 1.00 61.50 87 ASP A C 1
ATOM 648 O O . ASP A 1 87 ? 5.775 2.519 -19.606 1.00 61.50 87 ASP A O 1
ATOM 652 N N . ASP A 1 88 ? 3.823 1.535 -20.142 1.00 53.78 88 ASP A N 1
ATOM 653 C CA . ASP A 1 88 ? 4.213 0.297 -20.862 1.00 53.78 88 ASP A CA 1
ATOM 654 C C . ASP A 1 88 ? 5.451 -0.505 -20.387 1.00 53.78 88 ASP A C 1
ATOM 656 O O . ASP A 1 88 ? 5.785 -1.543 -20.963 1.00 53.78 88 ASP A O 1
ATOM 660 N N . ALA A 1 89 ? 6.138 -0.089 -19.328 1.00 57.53 89 ALA A N 1
ATOM 661 C CA . ALA A 1 89 ? 7.279 -0.785 -18.769 1.00 57.53 89 ALA A CA 1
ATOM 662 C C . ALA A 1 89 ? 6.785 -1.782 -17.720 1.00 57.53 89 ALA A C 1
ATOM 664 O O . ALA A 1 89 ? 6.311 -1.399 -16.650 1.00 57.53 89 ALA A O 1
ATOM 665 N N . ALA A 1 90 ? 6.918 -3.070 -18.035 1.00 59.50 90 ALA A N 1
ATOM 666 C CA . ALA A 1 90 ? 6.866 -4.140 -17.051 1.00 59.50 90 ALA A CA 1
ATOM 667 C C . ALA A 1 90 ? 7.704 -3.760 -15.824 1.00 59.50 90 ALA A C 1
ATOM 669 O O . ALA A 1 90 ? 8.893 -3.439 -15.945 1.00 59.50 90 ALA A O 1
ATOM 670 N N . ALA A 1 91 ? 7.096 -3.783 -14.642 1.00 63.78 91 ALA A N 1
ATOM 671 C CA . ALA A 1 91 ? 7.834 -3.529 -13.422 1.00 63.78 91 ALA A CA 1
ATOM 672 C C . ALA A 1 91 ? 8.625 -4.797 -13.078 1.00 63.78 91 ALA A C 1
ATOM 674 O O . ALA A 1 91 ? 8.085 -5.766 -12.560 1.00 63.78 91 ALA A O 1
ATOM 675 N N . LEU A 1 92 ? 9.906 -4.821 -13.429 1.00 70.38 92 LEU A N 1
ATOM 676 C CA . LEU A 1 92 ? 10.774 -5.960 -13.143 1.00 70.38 92 LEU A CA 1
ATOM 677 C C . LEU A 1 92 ? 11.151 -5.969 -11.660 1.00 70.38 92 LEU A C 1
ATOM 679 O O . LEU A 1 92 ? 11.491 -4.917 -11.109 1.00 70.38 92 LEU A O 1
ATOM 683 N N . ASP A 1 93 ? 11.145 -7.129 -11.002 1.00 70.88 93 ASP A N 1
ATOM 684 C CA . ASP A 1 93 ? 11.807 -7.243 -9.698 1.00 70.88 93 ASP A CA 1
ATOM 685 C C . ASP A 1 93 ? 13.342 -7.226 -9.825 1.00 70.88 93 ASP A C 1
ATOM 687 O O . ASP A 1 93 ? 13.912 -6.989 -10.890 1.00 70.88 93 ASP A O 1
ATOM 691 N N . GLU A 1 94 ? 14.032 -7.399 -8.699 1.00 68.19 94 GLU A N 1
ATOM 692 C CA . GLU A 1 94 ? 15.499 -7.410 -8.655 1.00 68.19 94 GLU A CA 1
ATOM 693 C C . GLU A 1 94 ? 16.145 -8.607 -9.367 1.00 68.19 94 GLU A C 1
ATOM 695 O O . GLU A 1 94 ? 17.297 -8.503 -9.788 1.00 68.19 94 GLU A O 1
ATOM 700 N N . ASP A 1 95 ? 15.396 -9.696 -9.555 1.00 74.38 95 ASP A N 1
ATOM 701 C CA . ASP A 1 95 ? 15.820 -10.894 -10.279 1.00 74.38 95 ASP A CA 1
ATOM 702 C C . ASP A 1 95 ? 15.449 -10.824 -11.776 1.00 74.38 95 ASP A C 1
ATOM 704 O O . ASP A 1 95 ? 15.735 -11.746 -12.545 1.00 74.38 95 ASP A O 1
ATOM 708 N N . GLY A 1 96 ? 14.846 -9.712 -12.215 1.00 76.44 96 GLY A N 1
ATOM 709 C CA . GLY A 1 96 ? 14.413 -9.499 -13.594 1.00 76.44 96 GLY A CA 1
ATOM 710 C C . GLY A 1 96 ? 13.119 -10.231 -13.949 1.00 76.44 96 GLY A C 1
ATOM 711 O O . GLY A 1 96 ? 12.844 -10.422 -15.135 1.00 76.44 96 GLY A O 1
ATOM 712 N N . ILE A 1 97 ? 12.337 -10.658 -12.953 1.00 79.12 97 ILE A N 1
ATOM 713 C CA . ILE A 1 97 ? 11.036 -11.290 -13.167 1.00 79.12 97 ILE A CA 1
ATOM 714 C C . ILE A 1 97 ? 10.011 -10.209 -13.506 1.00 79.12 97 ILE A C 1
ATOM 716 O O . ILE A 1 97 ? 9.870 -9.207 -12.804 1.00 79.12 97 ILE A O 1
ATOM 720 N N . ASP A 1 98 ? 9.292 -10.445 -14.598 1.00 80.81 98 ASP A N 1
ATOM 721 C CA . ASP A 1 98 ? 8.184 -9.626 -15.067 1.00 80.81 98 ASP A CA 1
ATOM 722 C C . ASP A 1 98 ? 6.862 -10.155 -14.490 1.00 80.81 98 ASP A C 1
ATOM 724 O O . ASP A 1 98 ? 6.486 -11.306 -14.733 1.00 80.81 98 ASP A O 1
ATOM 728 N N . TYR A 1 99 ? 6.156 -9.318 -13.728 1.00 74.94 99 TYR A N 1
ATOM 729 C CA . TYR A 1 99 ? 4.826 -9.630 -13.187 1.00 74.94 99 TYR A CA 1
ATOM 730 C C . TYR A 1 99 ? 3.687 -8.951 -13.965 1.00 74.94 99 TYR A C 1
ATOM 732 O O . TYR A 1 99 ? 2.528 -9.048 -13.559 1.00 74.94 99 TYR A O 1
ATOM 740 N N . GLY A 1 100 ? 4.001 -8.303 -15.087 1.00 75.38 100 GLY A N 1
ATOM 741 C CA . GLY A 1 100 ? 3.087 -7.551 -15.934 1.00 75.38 100 GLY A CA 1
ATOM 742 C C . GLY A 1 100 ? 3.054 -6.052 -15.631 1.00 75.38 100 GLY A C 1
ATOM 743 O O . GLY A 1 100 ? 3.747 -5.530 -14.755 1.00 75.38 100 GLY A O 1
ATOM 744 N N . THR A 1 101 ? 2.215 -5.350 -16.386 1.00 72.19 101 THR A N 1
ATOM 745 C CA . THR A 1 101 ? 1.773 -3.986 -16.088 1.00 72.19 101 THR A CA 1
ATOM 746 C C . THR A 1 101 ? 0.536 -4.065 -15.183 1.00 72.19 101 THR A C 1
ATOM 748 O O . THR A 1 101 ? -0.247 -5.002 -15.312 1.00 72.19 101 THR A O 1
ATOM 751 N N . GLU A 1 102 ? 0.362 -3.129 -14.241 1.00 86.19 102 GLU A N 1
ATOM 752 C CA . GLU A 1 102 ? -0.792 -3.113 -13.310 1.00 86.19 102 GLU A CA 1
ATOM 753 C C . GLU A 1 102 ? -0.827 -4.290 -12.313 1.00 86.19 102 GLU A C 1
ATOM 755 O O . GLU A 1 102 ? -1.871 -4.895 -12.061 1.00 86.19 102 GLU A O 1
ATOM 760 N N . ALA A 1 103 ? 0.321 -4.646 -11.734 1.00 88.19 103 ALA A N 1
ATOM 761 C CA . ALA A 1 103 ? 0.463 -5.872 -10.949 1.00 88.19 103 ALA A CA 1
ATOM 762 C C . ALA A 1 103 ? 0.375 -5.662 -9.426 1.00 88.19 103 ALA A C 1
ATOM 764 O O . ALA A 1 103 ? 0.991 -4.761 -8.860 1.00 88.19 103 ALA A O 1
ATOM 765 N N . PHE A 1 104 ? -0.319 -6.575 -8.740 1.00 92.56 104 PHE A N 1
ATOM 766 C CA . PHE A 1 104 ? -0.228 -6.776 -7.289 1.00 92.56 104 PHE A CA 1
ATOM 767 C C . PHE A 1 104 ? 0.342 -8.173 -7.030 1.00 92.56 104 PHE A C 1
ATOM 769 O O . PHE A 1 104 ? -0.406 -9.152 -7.002 1.00 92.56 104 PHE A O 1
ATOM 776 N N . ALA A 1 105 ? 1.668 -8.286 -6.910 1.00 91.50 105 ALA A N 1
ATOM 777 C CA . ALA A 1 105 ? 2.346 -9.580 -6.837 1.00 91.50 105 ALA A CA 1
ATOM 778 C C . ALA A 1 105 ? 2.970 -9.846 -5.464 1.00 91.50 105 ALA A C 1
ATOM 780 O O . ALA A 1 105 ? 3.515 -8.958 -4.806 1.00 91.50 105 ALA A O 1
ATOM 781 N N . VAL A 1 106 ? 2.909 -11.112 -5.050 1.00 92.19 106 VAL A N 1
ATOM 782 C CA . VAL A 1 106 ? 3.502 -11.609 -3.806 1.00 92.19 106 VAL A CA 1
ATOM 783 C C . VAL A 1 106 ? 4.507 -12.682 -4.156 1.00 92.19 106 VAL A 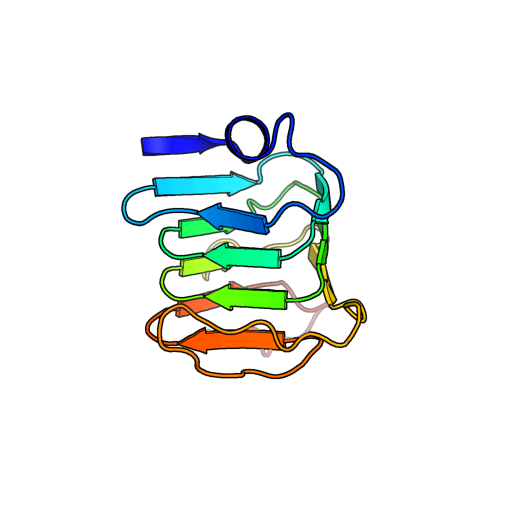C 1
ATOM 785 O O . VAL A 1 106 ? 4.140 -13.717 -4.713 1.00 92.19 106 VAL A O 1
ATOM 788 N N . PHE A 1 107 ? 5.762 -12.455 -3.795 1.00 86.62 107 PHE A N 1
ATOM 789 C CA . PHE A 1 107 ? 6.836 -13.409 -4.018 1.00 86.62 107 PHE A CA 1
ATOM 790 C C . PHE A 1 107 ? 7.722 -13.461 -2.778 1.00 86.62 107 PHE A C 1
ATOM 792 O O . PHE A 1 107 ? 8.346 -12.473 -2.413 1.00 86.62 107 PHE A O 1
ATOM 799 N N . GLY A 1 108 ? 7.714 -14.593 -2.070 1.00 86.31 108 GLY A N 1
ATOM 800 C CA . GLY A 1 108 ? 8.430 -14.753 -0.796 1.00 86.31 108 GLY A CA 1
ATOM 801 C C . GLY A 1 108 ? 7.788 -14.057 0.416 1.00 86.31 108 GLY A C 1
ATOM 802 O O . GLY A 1 108 ? 8.173 -14.361 1.543 1.00 86.31 108 GLY A O 1
ATOM 803 N N . GLY A 1 109 ? 6.791 -13.190 0.202 1.00 92.75 109 GLY A N 1
ATOM 804 C CA . GLY A 1 109 ? 6.101 -12.433 1.248 1.00 92.75 109 GLY A CA 1
ATOM 805 C C . GLY A 1 109 ? 4.727 -12.969 1.664 1.00 92.75 109 GLY A C 1
ATOM 806 O O . GLY A 1 109 ? 4.302 -14.065 1.293 1.00 92.75 109 GLY A O 1
ATOM 807 N N . LEU A 1 110 ? 4.013 -12.157 2.447 1.00 95.88 110 LEU A N 1
ATOM 808 C CA . LEU A 1 110 ? 2.680 -12.436 2.974 1.00 95.88 110 LEU A CA 1
ATOM 809 C C . LEU A 1 110 ? 1.738 -11.249 2.781 1.00 95.88 110 LEU A C 1
ATOM 811 O O . LEU A 1 110 ? 2.106 -10.091 2.985 1.00 95.88 110 LEU A O 1
ATOM 815 N N . ILE A 1 111 ? 0.479 -11.570 2.489 1.00 95.81 111 ILE A N 1
ATOM 816 C CA . ILE A 1 111 ? -0.622 -10.611 2.471 1.00 95.81 111 ILE A CA 1
ATOM 817 C C . ILE A 1 111 ? -1.669 -11.006 3.503 1.00 95.81 111 ILE A C 1
ATOM 819 O O . ILE A 1 111 ? -2.143 -12.143 3.523 1.00 95.81 111 ILE A O 1
ATOM 823 N N . PHE A 1 112 ? -2.075 -10.040 4.325 1.00 95.00 112 PHE A N 1
ATOM 824 C CA . PHE A 1 112 ? -3.175 -10.181 5.271 1.00 95.00 112 PHE A CA 1
ATOM 825 C C . PHE A 1 112 ? -4.184 -9.059 5.072 1.00 95.00 112 PHE A C 1
ATOM 827 O O . PHE A 1 112 ? -4.004 -7.960 5.581 1.00 95.00 112 PHE A O 1
ATOM 834 N N . LEU A 1 113 ? -5.275 -9.350 4.368 1.00 93.56 113 LEU A N 1
ATOM 835 C CA . LEU A 1 113 ? -6.401 -8.430 4.224 1.00 93.56 113 LEU A CA 1
ATOM 836 C C . LEU A 1 113 ? -7.581 -8.991 5.012 1.00 93.56 113 LEU A C 1
ATOM 838 O O . LEU A 1 113 ? -8.145 -10.030 4.662 1.00 93.56 113 LEU A O 1
ATOM 842 N N . ARG A 1 114 ? -7.921 -8.339 6.122 1.00 91.06 114 ARG A N 1
ATOM 843 C CA . ARG A 1 114 ? -9.045 -8.710 6.986 1.00 91.06 114 ARG A CA 1
ATOM 844 C C . ARG A 1 114 ? -9.964 -7.510 7.117 1.00 91.06 114 ARG A C 1
ATOM 846 O O . ARG A 1 114 ? -9.749 -6.678 7.987 1.00 91.06 114 ARG A O 1
ATOM 853 N N . GLY A 1 115 ? -10.967 -7.435 6.250 1.00 86.69 115 GLY A N 1
ATOM 854 C CA . GLY A 1 115 ? -12.042 -6.448 6.340 1.00 86.69 115 GLY A CA 1
ATOM 855 C C . GLY A 1 115 ? -13.298 -7.009 7.004 1.00 86.69 115 GLY A C 1
ATOM 856 O O . GLY A 1 115 ? -13.388 -8.210 7.282 1.00 86.69 115 GLY A O 1
ATOM 857 N N . THR A 1 116 ? -14.285 -6.148 7.222 1.00 81.12 116 THR A N 1
ATOM 858 C CA . THR A 1 116 ? -15.658 -6.557 7.534 1.00 81.12 116 THR A CA 1
ATOM 859 C C . THR A 1 116 ? -16.495 -6.595 6.254 1.00 81.12 116 THR A C 1
ATOM 861 O O . THR A 1 116 ? -16.432 -5.702 5.415 1.00 81.12 116 THR A O 1
ATOM 864 N N . ALA A 1 117 ? -17.285 -7.654 6.073 1.00 72.75 117 ALA A N 1
ATOM 865 C CA . A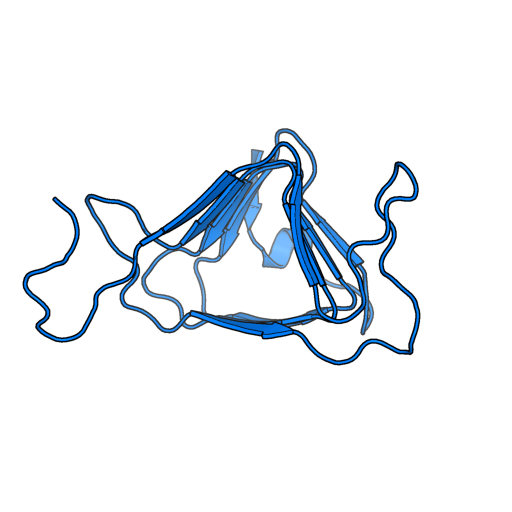LA A 1 117 ? -18.322 -7.688 5.046 1.00 72.75 117 ALA A CA 1
ATOM 866 C C . ALA A 1 117 ? -19.658 -7.291 5.681 1.00 72.75 117 ALA A C 1
ATOM 868 O O . ALA A 1 117 ? -19.960 -7.713 6.801 1.00 72.75 117 ALA A O 1
ATOM 869 N N . CYS A 1 118 ? -20.477 -6.513 4.971 1.00 66.62 118 CYS A N 1
ATOM 870 C CA . CYS A 1 118 ? -21.802 -6.118 5.444 1.00 66.62 118 CYS A CA 1
ATOM 871 C C . CYS A 1 118 ? -22.651 -7.354 5.771 1.00 66.62 118 CYS A C 1
ATOM 873 O O . CYS A 1 118 ? -23.117 -8.040 4.861 1.00 66.62 118 CYS A O 1
ATOM 875 N N . SER A 1 119 ? -22.905 -7.612 7.060 1.00 57.38 119 SER A N 1
ATOM 876 C CA . SER A 1 119 ? -23.890 -8.602 7.533 1.00 57.38 119 SER A CA 1
ATOM 877 C C . SER A 1 119 ? -23.763 -10.011 6.916 1.00 57.38 119 SER A C 1
ATOM 879 O O . SER A 1 119 ? -24.761 -10.722 6.808 1.00 57.38 119 SER A O 1
ATOM 881 N N . ASP A 1 120 ? -22.558 -10.437 6.517 1.00 56.88 120 ASP A N 1
ATOM 882 C CA . ASP A 1 120 ? -22.324 -11.796 6.016 1.00 56.88 120 ASP A CA 1
ATOM 883 C C . ASP A 1 120 ? -21.837 -12.697 7.166 1.00 56.88 120 ASP A C 1
ATOM 885 O O . ASP A 1 120 ? -20.716 -12.524 7.647 1.00 56.88 120 ASP A O 1
ATOM 889 N N . PRO A 1 121 ? -22.635 -13.677 7.628 1.00 53.78 121 PRO A N 1
ATOM 890 C CA . PRO A 1 121 ? -22.248 -14.574 8.717 1.00 53.78 121 PRO A CA 1
ATOM 891 C C .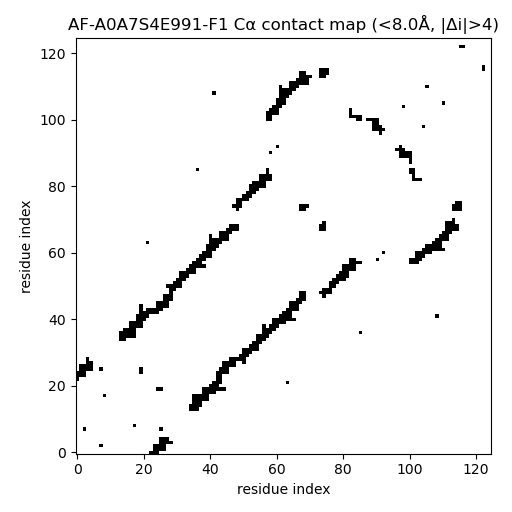 PRO A 1 121 ? -21.092 -15.524 8.355 1.00 53.78 121 PRO A C 1
ATOM 893 O O . PRO A 1 121 ? -20.650 -16.287 9.209 1.00 53.78 121 PRO A O 1
ATOM 896 N N . ARG A 1 122 ? -20.584 -15.498 7.114 1.00 61.75 122 ARG A N 1
ATOM 897 C CA . ARG A 1 122 ? -19.409 -16.269 6.672 1.00 61.75 122 ARG A CA 1
ATOM 898 C C . ARG A 1 122 ? -18.075 -15.573 6.964 1.00 61.75 122 ARG A C 1
ATOM 900 O O . ARG A 1 122 ? -17.058 -15.988 6.411 1.00 61.75 122 ARG A O 1
ATOM 907 N N . VAL A 1 123 ? -18.051 -14.527 7.799 1.00 55.94 123 VAL A N 1
ATOM 908 C CA . VAL A 1 123 ? -16.798 -13.931 8.293 1.00 55.94 123 VAL A CA 1
ATOM 909 C C . VAL A 1 123 ? -15.986 -15.036 8.972 1.00 55.94 123 VAL A C 1
ATOM 911 O O . VAL A 1 123 ? -16.358 -15.529 10.032 1.00 55.94 123 VAL A O 1
ATOM 914 N N . TYR A 1 124 ? -14.927 -15.472 8.287 1.00 53.94 124 TYR A N 1
ATOM 915 C CA . TYR A 1 124 ? -14.109 -16.635 8.619 1.00 53.94 124 TYR A CA 1
ATOM 916 C C . TYR A 1 124 ? -13.696 -16.646 10.099 1.00 53.94 124 TYR A C 1
ATOM 918 O O . TYR A 1 124 ? -12.883 -15.820 10.519 1.00 53.94 124 TYR A O 1
ATOM 926 N N . THR A 1 125 ? -14.271 -17.588 10.853 1.00 48.12 125 THR A N 1
ATOM 927 C CA . THR A 1 125 ? -13.836 -18.021 12.192 1.00 48.12 125 THR A CA 1
ATOM 928 C C . THR A 1 125 ? -12.514 -18.765 12.136 1.00 48.12 125 THR A C 1
ATOM 930 O O . THR A 1 125 ? -12.368 -19.585 11.199 1.00 48.12 125 THR A O 1
#

Radius of gyration: 14.71 Å; Cα contacts (8 Å, |Δi|>4): 290; chains: 1; bounding box: 40×33×37 Å

InterPro domains:
  IPR019316 G8 domain [PF10162] (5-115)
  IPR019316 G8 domain [PS51484] (3-125)
  IPR019316 G8 domain [SM01225] (3-117)

Organism: NCBI:txid35677